Protein AF-A0A7S2QZ23-F1 (afdb_monomer)

Solvent-accessible surface area (backbone atoms only — not comparable to full-atom values): 7004 Å² total; per-residue (Å²): 108,69,70,59,53,53,51,53,50,52,52,50,51,53,50,48,52,49,48,53,62,75,63,55,46,65,69,45,65,76,63,45,65,78,47,46,61,59,52,33,53,49,26,54,79,35,53,72,51,52,68,63,46,50,59,52,54,54,48,55,54,56,37,53,49,57,62,50,49,55,41,52,73,69,68,46,89,55,45,62,63,53,51,51,51,54,51,50,52,51,53,52,52,54,47,68,51,52,64,49,37,65,59,38,50,52,52,54,51,51,52,54,50,50,46,57,72,68,68,57,67,82,78,131

Mean predicted aligned error: 10.34 Å

Sequence (124 aa):
YLGKMMMTTNVADAALNTLTIVSDAAYAWRVIDPYTAQLQERIRGDPFAVRKLRFLFLKLKSILEMPLLRISQIESPDIYSVSEYYSSQLVSYVRSVVEVVPVSMFEILNEIISVQTTELKELP

Foldseek 3Di:
DVVVVVVVVVVVVVVVVVCLVVVLCLVCVVVCVVCLVVLLVVCLVPVVCVVVCVVVLVSLVVSVVSVLVVCVVVVPPCSVVVVVVSVVVSVVSNCSSNVSNVVSVVVVVVVVVCCVVPVCDPDD

Structure (mmCIF, N/CA/C/O backbone):
data_AF-A0A7S2QZ23-F1
#
_entry.id   AF-A0A7S2QZ23-F1
#
loop_
_atom_site.group_PDB
_atom_site.id
_atom_site.type_symbol
_atom_site.label_atom_id
_atom_site.label_alt_id
_atom_site.label_comp_id
_atom_site.label_asym_id
_atom_site.label_entity_id
_atom_site.label_seq_id
_atom_site.pdbx_PDB_ins_code
_atom_site.Cartn_x
_atom_site.Cartn_y
_atom_site.Cartn_z
_atom_site.occupancy
_atom_site.B_iso_or_equiv
_atom_site.auth_seq_id
_atom_site.auth_comp_id
_atom_site.auth_asym_id
_atom_site.auth_atom_id
_atom_site.pdbx_PDB_model_num
ATOM 1 N N . TYR A 1 1 ? 44.217 -16.656 -3.749 1.00 58.19 1 TYR A N 1
ATOM 2 C CA . TYR A 1 1 ? 43.331 -15.745 -2.992 1.00 58.19 1 TYR A CA 1
ATOM 3 C C . TYR A 1 1 ? 42.409 -14.938 -3.901 1.00 58.19 1 TYR A C 1
ATOM 5 O O . TYR A 1 1 ? 41.205 -15.097 -3.759 1.00 58.19 1 TYR A O 1
ATOM 13 N N . LEU A 1 2 ? 42.923 -14.199 -4.894 1.00 68.62 2 LEU A N 1
ATOM 14 C CA . LEU A 1 2 ? 42.100 -13.452 -5.867 1.00 68.62 2 LEU A CA 1
ATOM 15 C C . LEU A 1 2 ? 41.039 -14.293 -6.597 1.00 68.62 2 LEU A C 1
ATOM 17 O O . LEU A 1 2 ? 39.884 -13.896 -6.642 1.00 68.62 2 LEU A O 1
ATOM 21 N N . GLY A 1 3 ? 41.385 -15.487 -7.091 1.00 73.62 3 GLY A N 1
ATOM 22 C CA . GLY A 1 3 ? 40.403 -16.354 -7.764 1.00 73.62 3 GLY A CA 1
ATOM 23 C C . GLY A 1 3 ? 39.267 -16.833 -6.851 1.00 73.62 3 GLY A C 1
ATOM 24 O O . GLY A 1 3 ? 38.145 -17.022 -7.306 1.00 73.62 3 GLY A O 1
ATOM 25 N N . LYS A 1 4 ? 39.532 -16.962 -5.542 1.00 65.19 4 LYS A N 1
ATOM 26 C CA . LYS A 1 4 ? 38.517 -17.336 -4.547 1.00 65.19 4 LYS A CA 1
ATOM 27 C C . LYS A 1 4 ? 37.591 -16.154 -4.245 1.00 65.19 4 LYS A C 1
ATOM 29 O O . LYS A 1 4 ? 36.391 -16.364 -4.158 1.00 65.19 4 LYS A O 1
ATOM 34 N N . MET A 1 5 ? 38.139 -14.933 -4.180 1.00 71.00 5 MET A N 1
ATOM 35 C CA . MET A 1 5 ? 37.360 -13.691 -4.059 1.00 71.00 5 MET A CA 1
ATOM 36 C C . MET A 1 5 ? 36.485 -13.445 -5.295 1.00 71.00 5 MET A C 1
ATOM 38 O O . MET A 1 5 ? 35.301 -13.167 -5.152 1.00 71.00 5 MET A O 1
ATOM 42 N N . MET A 1 6 ? 37.029 -13.633 -6.501 1.00 67.44 6 MET A N 1
ATOM 43 C CA . MET A 1 6 ? 36.295 -13.452 -7.758 1.00 67.44 6 MET A CA 1
ATOM 44 C C . MET A 1 6 ? 35.142 -14.458 -7.906 1.00 67.44 6 MET A C 1
ATOM 46 O O . MET A 1 6 ? 34.045 -14.078 -8.301 1.00 67.44 6 MET A O 1
ATOM 50 N N . MET A 1 7 ? 35.351 -15.719 -7.512 1.00 65.94 7 MET A N 1
ATOM 51 C CA . MET A 1 7 ? 34.281 -16.723 -7.475 1.00 65.94 7 MET A CA 1
ATOM 52 C C . MET A 1 7 ? 33.198 -16.385 -6.442 1.00 65.94 7 MET A C 1
ATOM 54 O O . MET A 1 7 ? 32.018 -16.524 -6.746 1.00 65.94 7 MET A O 1
ATOM 58 N N . THR A 1 8 ? 33.559 -15.903 -5.246 1.00 67.62 8 THR A N 1
ATOM 59 C CA . THR A 1 8 ? 32.560 -15.492 -4.242 1.00 67.62 8 THR A CA 1
ATOM 60 C C . THR A 1 8 ? 31.761 -14.260 -4.663 1.00 67.62 8 THR A C 1
ATOM 62 O O . THR A 1 8 ? 30.561 -14.221 -4.409 1.00 67.62 8 THR A O 1
ATOM 65 N N . THR A 1 9 ? 32.382 -13.287 -5.338 1.00 70.06 9 THR A N 1
ATOM 66 C CA . THR A 1 9 ? 31.673 -12.118 -5.884 1.00 70.06 9 THR A CA 1
ATOM 67 C C . THR A 1 9 ? 30.719 -12.533 -7.001 1.00 70.06 9 THR A C 1
ATOM 69 O O . THR A 1 9 ? 29.552 -12.168 -6.968 1.00 70.06 9 THR A O 1
ATOM 72 N N . ASN A 1 10 ? 31.162 -13.395 -7.920 1.00 68.88 10 ASN A N 1
ATOM 73 C CA . ASN A 1 10 ? 30.324 -13.867 -9.025 1.00 68.88 10 ASN A CA 1
ATOM 74 C C . ASN A 1 10 ? 29.113 -14.699 -8.545 1.00 68.88 10 ASN A C 1
ATOM 76 O O . ASN A 1 10 ? 28.012 -14.576 -9.075 1.00 68.88 10 ASN A O 1
ATOM 80 N N . VAL A 1 11 ? 29.284 -15.521 -7.500 1.00 70.62 11 VAL A N 1
ATOM 81 C CA . VAL A 1 11 ? 28.164 -16.245 -6.868 1.00 70.62 11 VAL A CA 1
ATOM 82 C C . VAL A 1 11 ? 27.189 -15.278 -6.188 1.00 70.62 11 VAL A C 1
ATOM 84 O O . VAL A 1 11 ? 25.979 -15.485 -6.273 1.00 70.62 11 VAL A O 1
ATOM 87 N N . ALA A 1 12 ? 27.688 -14.213 -5.552 1.00 72.75 12 ALA A N 1
ATOM 88 C CA . ALA A 1 12 ? 26.842 -13.175 -4.968 1.00 72.75 12 ALA A CA 1
ATOM 89 C C . ALA A 1 12 ? 26.040 -12.418 -6.041 1.00 72.75 12 ALA A C 1
ATOM 91 O O . ALA A 1 12 ? 24.844 -12.208 -5.850 1.00 72.75 12 ALA A O 1
ATOM 92 N N . ASP A 1 13 ? 26.648 -12.095 -7.185 1.00 75.50 13 ASP A N 1
ATOM 93 C CA . ASP A 1 13 ? 25.978 -11.424 -8.308 1.00 75.50 13 ASP A CA 1
ATOM 94 C C . ASP A 1 13 ? 24.912 -12.311 -8.966 1.00 75.50 13 ASP A C 1
ATOM 96 O O . ASP A 1 13 ? 23.800 -11.862 -9.244 1.00 75.50 13 ASP A O 1
ATOM 100 N N . ALA A 1 14 ? 25.201 -13.600 -9.166 1.00 75.25 14 ALA A N 1
ATOM 101 C CA . ALA A 1 14 ? 24.224 -14.554 -9.690 1.00 75.25 14 ALA A CA 1
ATOM 102 C C . ALA A 1 14 ? 23.033 -14.748 -8.731 1.00 75.25 14 ALA A C 1
ATOM 104 O O . ALA A 1 14 ? 21.878 -14.811 -9.168 1.00 75.25 14 ALA A O 1
ATOM 105 N N . ALA A 1 15 ? 23.298 -14.804 -7.421 1.00 71.31 15 ALA A N 1
ATOM 106 C CA . ALA A 1 15 ? 22.262 -14.875 -6.397 1.00 71.31 15 ALA A CA 1
ATOM 107 C C . ALA A 1 15 ? 21.440 -13.580 -6.326 1.00 71.31 15 ALA A C 1
ATOM 109 O O . ALA A 1 15 ? 20.218 -13.659 -6.234 1.00 71.31 15 ALA A O 1
ATOM 110 N N . LEU A 1 16 ? 22.076 -12.409 -6.431 1.00 72.81 16 LEU A N 1
ATOM 111 C CA . LEU A 1 16 ? 21.406 -11.107 -6.501 1.00 72.81 16 LEU A CA 1
ATOM 112 C C . LEU A 1 16 ? 20.512 -11.005 -7.733 1.00 72.81 16 LEU A C 1
ATOM 114 O O . LEU A 1 16 ? 19.350 -10.651 -7.591 1.00 72.81 16 LEU A O 1
ATOM 118 N N . ASN A 1 17 ? 20.996 -11.399 -8.911 1.00 72.88 17 ASN A N 1
ATOM 119 C CA . ASN A 1 17 ? 20.189 -11.416 -10.132 1.00 72.88 17 ASN A CA 1
ATOM 120 C C . ASN A 1 17 ? 18.993 -12.367 -10.015 1.00 72.88 17 ASN A C 1
ATOM 122 O O . ASN A 1 17 ? 17.875 -12.009 -10.382 1.00 72.88 17 ASN A O 1
ATOM 126 N N . THR A 1 18 ? 19.201 -13.560 -9.457 1.00 69.94 18 THR A N 1
ATOM 127 C CA . THR A 1 18 ? 18.110 -14.519 -9.233 1.00 69.94 18 THR A CA 1
ATOM 128 C C . THR A 1 18 ? 17.104 -13.973 -8.223 1.00 69.94 18 THR A C 1
ATOM 130 O O . THR A 1 18 ? 15.901 -14.030 -8.464 1.00 69.94 18 THR A O 1
ATOM 133 N N . LEU A 1 19 ? 17.578 -13.378 -7.124 1.00 65.38 19 LEU A N 1
ATOM 134 C CA . LEU A 1 19 ? 16.732 -12.716 -6.137 1.00 65.38 19 LEU A CA 1
ATOM 135 C C . LEU A 1 19 ? 15.951 -11.579 -6.791 1.00 65.38 19 LEU A C 1
ATOM 137 O O . LEU A 1 19 ? 14.754 -11.491 -6.584 1.00 65.38 19 LEU A O 1
ATOM 141 N N . THR A 1 20 ? 16.580 -10.747 -7.614 1.00 67.94 20 THR A N 1
ATOM 142 C CA . 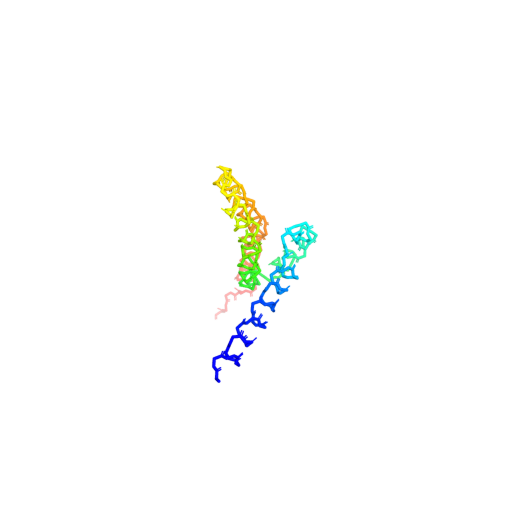THR A 1 20 ? 15.947 -9.655 -8.360 1.00 67.94 20 THR A CA 1
ATOM 143 C C . THR A 1 20 ? 14.846 -10.150 -9.293 1.00 67.94 20 THR A C 1
ATOM 145 O O . THR A 1 20 ? 13.790 -9.531 -9.341 1.00 67.94 20 THR A O 1
ATOM 148 N N . ILE A 1 21 ? 15.054 -11.261 -10.002 1.00 67.31 21 ILE A N 1
ATOM 149 C CA . ILE A 1 21 ? 14.048 -11.834 -10.909 1.00 67.31 21 ILE A CA 1
ATOM 150 C C . ILE A 1 21 ? 12.890 -12.456 -10.117 1.00 67.31 21 ILE A C 1
ATOM 152 O O . ILE A 1 21 ? 11.730 -12.237 -10.446 1.00 67.31 21 ILE A O 1
ATOM 156 N N . VAL A 1 22 ? 13.183 -13.209 -9.052 1.00 63.00 22 VAL A N 1
ATOM 157 C CA . VAL A 1 22 ? 12.162 -13.904 -8.246 1.00 63.00 22 VAL A CA 1
ATOM 158 C C . VAL A 1 22 ? 11.413 -12.943 -7.312 1.00 63.00 22 VAL A C 1
ATOM 160 O O . VAL A 1 22 ? 10.236 -13.145 -7.024 1.00 63.00 22 VAL A O 1
ATOM 163 N N . SER A 1 23 ? 12.072 -11.879 -6.850 1.00 61.25 23 SER A N 1
ATOM 164 C CA . SER A 1 23 ? 11.476 -10.809 -6.037 1.00 61.25 23 SER A CA 1
ATOM 165 C C . SER A 1 23 ? 10.830 -9.703 -6.867 1.00 61.25 23 SER A C 1
ATOM 167 O O . SER A 1 23 ? 10.334 -8.735 -6.284 1.00 61.25 23 SER A O 1
ATOM 169 N N . ASP A 1 24 ? 10.791 -9.857 -8.195 1.00 65.75 24 ASP A N 1
ATOM 170 C CA . ASP A 1 24 ? 10.103 -8.959 -9.113 1.00 65.75 24 ASP A CA 1
ATOM 171 C C . ASP A 1 24 ? 8.584 -9.083 -8.953 1.00 65.75 24 ASP A C 1
ATOM 173 O O . ASP A 1 24 ? 7.848 -9.638 -9.767 1.00 65.75 24 ASP A O 1
ATOM 177 N N . ALA A 1 25 ? 8.099 -8.54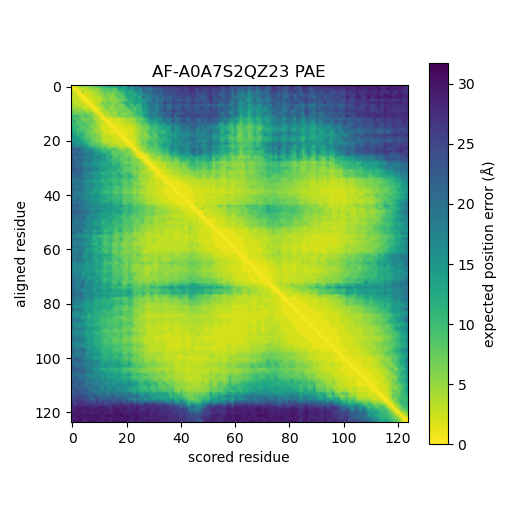6 -7.844 1.00 61.91 25 ALA A N 1
ATOM 178 C CA . ALA A 1 25 ? 6.694 -8.423 -7.532 1.00 61.91 25 ALA A CA 1
ATOM 179 C C . ALA A 1 25 ? 6.048 -7.266 -8.313 1.00 61.91 25 ALA A C 1
ATOM 181 O O . ALA A 1 25 ? 4.982 -6.809 -7.918 1.00 61.91 25 ALA A O 1
ATOM 182 N N . ALA A 1 26 ? 6.639 -6.784 -9.416 1.00 60.88 26 ALA A N 1
ATOM 183 C CA . ALA A 1 26 ? 6.056 -5.730 -10.249 1.00 60.88 26 ALA A CA 1
ATOM 184 C C . ALA A 1 26 ? 4.608 -6.054 -10.677 1.00 60.88 26 ALA A C 1
ATOM 186 O O . ALA A 1 26 ? 3.776 -5.158 -10.793 1.00 60.88 26 ALA A O 1
ATOM 187 N N . TYR A 1 27 ? 4.268 -7.343 -10.817 1.00 65.12 27 TYR A N 1
ATOM 188 C CA . TYR A 1 27 ? 2.904 -7.814 -11.094 1.00 65.12 27 TYR A CA 1
ATOM 189 C C . TYR A 1 27 ? 2.008 -7.965 -9.857 1.00 65.12 27 TYR A C 1
ATOM 191 O O . TYR A 1 27 ? 0.790 -8.091 -9.998 1.00 65.12 27 TYR A O 1
ATOM 199 N N . ALA A 1 28 ? 2.573 -7.925 -8.649 1.00 70.25 28 ALA A N 1
ATOM 200 C CA . ALA A 1 28 ? 1.823 -8.027 -7.401 1.00 70.25 28 ALA A CA 1
ATOM 201 C C . ALA A 1 28 ? 0.854 -6.857 -7.208 1.00 70.25 28 ALA A C 1
ATOM 203 O O . ALA A 1 28 ? -0.082 -7.000 -6.432 1.00 70.25 28 ALA A O 1
ATOM 204 N N . TRP A 1 29 ? 1.004 -5.754 -7.954 1.00 71.75 29 TRP A N 1
ATOM 205 C CA . TRP A 1 29 ? 0.042 -4.651 -7.945 1.00 71.75 29 TRP A CA 1
ATOM 206 C C . TRP A 1 29 ? -1.400 -5.123 -8.197 1.00 71.75 29 TRP A C 1
ATOM 208 O O . TRP A 1 29 ? -2.302 -4.762 -7.452 1.00 71.75 29 TRP A O 1
ATOM 218 N N . ARG A 1 30 ? -1.607 -6.043 -9.153 1.00 72.88 30 ARG A N 1
ATOM 219 C CA . ARG A 1 30 ? -2.932 -6.643 -9.431 1.00 72.88 30 ARG A CA 1
ATOM 220 C C . ARG A 1 30 ? -3.435 -7.581 -8.337 1.00 72.88 30 ARG A C 1
ATOM 222 O O . ARG A 1 30 ? -4.618 -7.891 -8.283 1.00 72.88 30 ARG A O 1
ATOM 229 N N . VAL A 1 31 ? -2.529 -8.092 -7.511 1.00 77.06 31 VAL A N 1
ATOM 230 C CA . VAL A 1 31 ? -2.848 -9.058 -6.455 1.00 77.06 31 VAL A CA 1
ATOM 231 C C . VAL A 1 31 ? -3.280 -8.340 -5.180 1.00 77.06 31 VAL A C 1
ATOM 233 O O . VAL A 1 31 ? -3.857 -8.977 -4.314 1.00 77.06 31 VAL A O 1
ATOM 236 N N . ILE A 1 32 ? -3.038 -7.032 -5.055 1.00 80.56 32 ILE A N 1
ATOM 237 C CA . ILE A 1 32 ? -3.349 -6.255 -3.851 1.00 80.56 32 ILE A CA 1
ATOM 238 C C . ILE A 1 32 ? -4.833 -5.873 -3.779 1.00 80.56 32 ILE A C 1
ATOM 240 O O . ILE A 1 32 ? -5.393 -5.900 -2.683 1.00 80.56 32 ILE A O 1
ATOM 244 N N . ASP A 1 33 ? -5.472 -5.575 -4.915 1.00 80.38 33 ASP A N 1
ATOM 245 C CA . ASP A 1 33 ? -6.865 -5.097 -4.969 1.00 80.38 33 ASP A CA 1
ATOM 246 C C . ASP A 1 33 ? -7.868 -6.002 -4.216 1.00 80.38 33 ASP A C 1
ATOM 248 O O . ASP A 1 33 ? -8.693 -5.486 -3.458 1.00 80.38 33 ASP A O 1
ATOM 252 N N . PRO A 1 34 ? -7.798 -7.349 -4.309 1.00 83.69 34 PRO A N 1
ATOM 253 C CA . PRO A 1 34 ? -8.680 -8.232 -3.541 1.00 83.69 34 PRO A CA 1
ATOM 254 C C . PRO A 1 34 ? -8.470 -8.162 -2.020 1.00 83.69 34 PRO A C 1
ATOM 256 O O . PRO A 1 34 ? -9.396 -8.432 -1.255 1.00 83.69 34 PRO A O 1
ATOM 259 N N . TYR A 1 35 ? -7.266 -7.806 -1.557 1.00 85.19 35 TYR A N 1
ATOM 260 C CA . TYR A 1 35 ? -6.963 -7.705 -0.126 1.00 85.19 35 TYR A CA 1
ATOM 261 C C . TYR A 1 35 ? -7.397 -6.369 0.473 1.00 85.19 35 TYR A C 1
ATOM 263 O O . TYR A 1 35 ? -7.540 -6.283 1.691 1.00 85.19 35 TYR A O 1
ATOM 271 N N . THR A 1 36 ? -7.649 -5.338 -0.337 1.00 87.75 36 THR A N 1
ATOM 272 C CA . THR A 1 36 ? -8.064 -4.011 0.143 1.00 87.75 36 THR A CA 1
ATOM 273 C C . THR A 1 36 ? -9.290 -4.082 1.050 1.00 87.75 36 THR A C 1
ATOM 275 O O . THR A 1 36 ? -9.279 -3.484 2.125 1.00 87.75 36 THR A O 1
ATOM 278 N N . ALA A 1 37 ? -10.296 -4.882 0.681 1.00 89.06 37 ALA A N 1
ATOM 279 C CA . ALA A 1 37 ? -11.496 -5.077 1.494 1.00 89.06 37 ALA A CA 1
ATOM 280 C C . ALA A 1 37 ? -11.174 -5.696 2.867 1.00 89.06 37 ALA A C 1
ATOM 282 O O . ALA A 1 37 ? -11.638 -5.208 3.894 1.00 89.06 37 ALA A O 1
ATOM 283 N N . GLN A 1 38 ? -10.311 -6.717 2.898 1.00 89.25 38 GLN A N 1
ATOM 284 C CA . GLN A 1 38 ? -9.890 -7.379 4.140 1.00 89.25 38 GLN A CA 1
ATOM 285 C C . GLN A 1 38 ? -9.061 -6.443 5.033 1.00 89.25 38 GLN A C 1
ATOM 287 O O . GLN A 1 38 ? -9.174 -6.472 6.259 1.00 89.25 38 GLN A O 1
ATOM 292 N N . LEU A 1 39 ? -8.230 -5.587 4.430 1.00 88.94 39 LEU A N 1
ATOM 293 C CA . LEU A 1 39 ? -7.456 -4.579 5.154 1.00 88.94 39 LEU A CA 1
ATOM 294 C C . LEU A 1 39 ? -8.372 -3.532 5.794 1.00 88.94 39 LEU A C 1
ATOM 296 O O . LEU A 1 39 ? -8.200 -3.214 6.969 1.00 88.94 39 LEU A O 1
ATOM 300 N N . GLN A 1 40 ? -9.356 -3.032 5.047 1.00 90.25 40 GLN A N 1
ATOM 301 C CA . GLN A 1 40 ? -10.342 -2.076 5.550 1.00 90.25 40 GLN A CA 1
ATOM 302 C C . GLN A 1 40 ? -11.215 -2.679 6.657 1.00 90.25 40 GLN A C 1
ATOM 304 O O . GLN A 1 40 ? -11.434 -2.030 7.678 1.00 90.25 40 GLN A O 1
ATOM 309 N N . GLU A 1 41 ? -11.660 -3.928 6.506 1.00 90.38 41 GLU A N 1
ATOM 310 C CA . GLU A 1 41 ? -12.395 -4.655 7.548 1.00 90.38 41 GLU A CA 1
ATOM 311 C C . GLU A 1 41 ? -11.555 -4.801 8.823 1.00 90.38 41 GLU A C 1
ATOM 313 O O . GLU A 1 41 ? -12.033 -4.547 9.931 1.00 90.38 41 GLU A O 1
ATOM 318 N N . ARG A 1 42 ? -10.264 -5.124 8.677 1.00 88.25 42 ARG A N 1
ATOM 319 C CA . ARG A 1 42 ? -9.358 -5.243 9.820 1.00 88.25 42 ARG A CA 1
ATOM 320 C C . ARG A 1 42 ? -9.147 -3.914 10.545 1.00 88.25 42 ARG A C 1
ATOM 322 O O . ARG A 1 42 ? -9.087 -3.915 11.771 1.00 88.25 42 ARG A O 1
ATOM 329 N N . ILE A 1 43 ? -9.026 -2.812 9.805 1.00 89.81 43 ILE A N 1
ATOM 330 C CA . ILE A 1 43 ? -8.922 -1.457 10.369 1.00 89.81 43 ILE A CA 1
ATOM 331 C C . ILE A 1 43 ? -10.221 -1.061 11.072 1.00 89.81 43 ILE A C 1
ATOM 333 O O . ILE A 1 43 ? -10.165 -0.429 12.121 1.00 89.81 43 ILE A O 1
ATOM 337 N N . ARG A 1 44 ? -11.377 -1.453 10.526 1.00 87.56 44 ARG A N 1
ATOM 338 C CA . ARG A 1 44 ? -12.673 -1.165 11.144 1.00 87.56 44 ARG A CA 1
ATOM 339 C C . ARG A 1 44 ? -12.810 -1.826 12.513 1.00 87.56 44 ARG A C 1
ATOM 341 O O . ARG A 1 44 ? -13.283 -1.192 13.445 1.00 87.56 44 ARG A O 1
ATOM 348 N N . GLY A 1 45 ? -12.366 -3.078 12.637 1.00 86.50 45 GLY A N 1
ATOM 349 C CA . GLY A 1 45 ? -12.374 -3.792 13.917 1.00 86.50 45 GLY A CA 1
ATOM 350 C C . GLY A 1 45 ? -11.304 -3.325 14.914 1.00 86.50 45 GLY A C 1
ATOM 351 O O . GLY A 1 45 ? -11.483 -3.484 16.115 1.00 86.50 45 GLY A O 1
ATOM 352 N N . ASP A 1 46 ? -10.185 -2.775 14.436 1.00 88.19 46 ASP A N 1
ATOM 353 C CA . ASP A 1 46 ? -9.112 -2.221 15.271 1.00 88.19 46 ASP A CA 1
ATOM 354 C C . ASP A 1 46 ? -8.411 -1.062 14.534 1.00 88.19 46 ASP A C 1
ATOM 356 O O . ASP A 1 46 ? -7.498 -1.299 13.729 1.00 88.19 46 ASP A O 1
ATOM 360 N N . PRO A 1 47 ? -8.775 0.203 14.820 1.00 84.88 47 PRO A N 1
ATOM 361 C CA . PRO A 1 47 ? -8.184 1.366 14.155 1.00 84.88 47 PRO A CA 1
ATOM 362 C C . PRO A 1 47 ? -6.673 1.492 14.368 1.00 84.88 47 PRO A C 1
ATOM 364 O O . PRO A 1 47 ? -5.963 2.052 13.527 1.00 84.88 47 PRO A O 1
ATOM 367 N N . PHE A 1 48 ? -6.133 0.926 15.452 1.00 85.56 48 PHE A N 1
ATOM 368 C CA . PHE A 1 48 ? -4.696 0.943 15.726 1.00 85.56 48 PHE A CA 1
ATOM 369 C C . PHE A 1 48 ? -3.918 -0.047 14.847 1.00 85.56 48 PHE A C 1
ATOM 371 O O . PHE A 1 48 ? -2.695 0.097 14.687 1.00 85.56 48 PHE A O 1
ATOM 378 N N . ALA A 1 49 ? -4.600 -0.997 14.195 1.00 86.44 49 ALA A N 1
ATOM 379 C CA . ALA A 1 49 ? -3.998 -1.936 13.252 1.00 86.44 49 ALA A CA 1
ATOM 380 C C . ALA A 1 49 ? -3.375 -1.235 12.031 1.00 86.44 49 ALA A C 1
ATOM 382 O O . ALA A 1 49 ? -2.440 -1.779 11.433 1.00 86.44 49 ALA A O 1
ATOM 383 N N 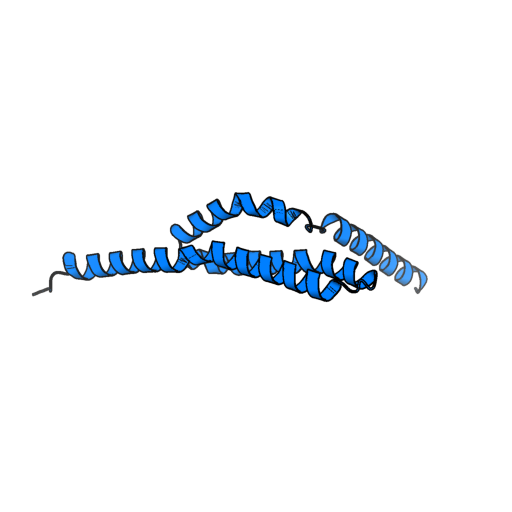. VAL A 1 50 ? -3.782 0.006 11.725 1.00 87.19 50 VAL A N 1
ATOM 384 C CA . VAL A 1 50 ? -3.171 0.841 10.674 1.00 87.19 50 VAL A CA 1
ATOM 385 C C . VAL A 1 50 ? -1.654 0.993 10.848 1.00 87.19 50 VAL A C 1
ATOM 387 O O . VAL A 1 50 ? -0.910 1.068 9.869 1.00 87.19 50 VAL A O 1
ATOM 390 N N . ARG A 1 51 ? -1.145 0.944 12.090 1.00 87.06 51 ARG A N 1
ATOM 391 C CA . ARG A 1 51 ? 0.297 1.023 12.368 1.00 87.06 51 ARG A CA 1
ATOM 392 C C . ARG A 1 51 ? 1.071 -0.138 11.739 1.00 87.06 51 ARG A C 1
ATOM 394 O O . ARG A 1 51 ? 2.202 0.056 11.297 1.00 87.06 51 ARG A O 1
ATOM 401 N N . LYS A 1 52 ? 0.461 -1.324 11.663 1.00 86.88 52 LYS A N 1
ATOM 402 C CA . LYS A 1 52 ? 1.049 -2.514 11.028 1.00 86.88 52 LYS A CA 1
ATOM 403 C C . LYS A 1 52 ? 1.040 -2.391 9.499 1.00 86.88 52 LYS A C 1
ATOM 405 O O . LYS A 1 52 ? 1.963 -2.870 8.847 1.00 86.88 52 LYS A O 1
ATOM 410 N N . LEU A 1 53 ? 0.071 -1.667 8.933 1.00 87.50 53 LEU A N 1
ATOM 411 C CA . LEU A 1 53 ? -0.029 -1.417 7.488 1.00 87.50 53 LEU A CA 1
ATOM 412 C C . LEU A 1 53 ? 1.066 -0.496 6.953 1.00 87.50 53 LEU A C 1
ATOM 414 O O . LEU A 1 53 ? 1.386 -0.554 5.769 1.00 87.50 53 LEU A O 1
ATOM 418 N N . ARG A 1 54 ? 1.729 0.281 7.817 1.00 88.00 54 ARG A N 1
ATOM 419 C CA . ARG A 1 54 ? 2.909 1.067 7.430 1.00 88.00 54 ARG A CA 1
ATOM 420 C C . ARG A 1 54 ? 3.973 0.211 6.734 1.00 88.00 54 ARG A C 1
ATOM 422 O O . ARG A 1 54 ? 4.553 0.649 5.745 1.00 88.00 54 ARG A O 1
ATOM 429 N N . PHE A 1 55 ? 4.221 -1.002 7.231 1.00 89.25 55 PHE A N 1
ATOM 430 C CA . PHE A 1 55 ? 5.195 -1.916 6.629 1.00 89.25 55 PHE A CA 1
ATOM 431 C C . PHE A 1 55 ? 4.741 -2.418 5.260 1.00 89.25 55 PHE A C 1
ATOM 433 O O . PHE A 1 55 ? 5.561 -2.525 4.351 1.00 89.25 55 PHE A O 1
ATOM 440 N N . LEU A 1 56 ? 3.437 -2.661 5.095 1.00 88.06 56 LEU A N 1
ATOM 441 C CA . LEU A 1 56 ? 2.858 -3.017 3.805 1.00 88.06 56 LEU A CA 1
ATOM 442 C C . LEU A 1 56 ? 3.071 -1.884 2.796 1.00 88.06 56 LEU A C 1
ATOM 444 O O . LEU A 1 56 ? 3.620 -2.133 1.732 1.00 88.06 56 LEU A O 1
ATOM 448 N N . PHE A 1 57 ? 2.741 -0.637 3.139 1.00 88.44 57 PHE A N 1
ATOM 449 C CA . PHE A 1 57 ? 2.919 0.505 2.232 1.00 88.44 57 PHE A CA 1
ATOM 450 C C . PHE A 1 57 ? 4.384 0.747 1.852 1.00 88.44 57 PHE A C 1
ATOM 452 O O . PHE A 1 57 ? 4.684 1.022 0.690 1.00 88.44 57 PHE A O 1
ATOM 459 N N . LEU A 1 58 ? 5.313 0.587 2.802 1.00 89.69 58 LEU A N 1
ATOM 460 C CA . LEU A 1 58 ? 6.749 0.632 2.512 1.00 89.69 58 LEU A CA 1
ATOM 461 C C . LEU A 1 58 ? 7.165 -0.485 1.551 1.00 89.69 58 LEU A C 1
ATOM 463 O O . LEU A 1 58 ? 7.953 -0.248 0.634 1.00 89.69 58 LEU A O 1
ATOM 467 N N . LYS A 1 59 ? 6.608 -1.688 1.721 1.00 87.44 59 LYS A N 1
ATOM 468 C CA . LYS A 1 59 ? 6.856 -2.796 0.802 1.00 87.44 59 LYS A CA 1
ATOM 469 C C . LYS A 1 59 ? 6.284 -2.514 -0.590 1.00 87.44 59 LYS A C 1
ATOM 471 O O . LYS A 1 59 ? 6.986 -2.762 -1.562 1.00 87.44 59 LYS A O 1
ATOM 476 N N . LEU A 1 60 ? 5.080 -1.948 -0.695 1.00 86.94 60 LEU A N 1
ATOM 477 C CA . LEU A 1 60 ? 4.471 -1.567 -1.976 1.00 86.94 60 LEU A CA 1
ATOM 478 C C . LEU A 1 60 ? 5.306 -0.530 -2.725 1.00 86.94 60 LEU A C 1
ATOM 480 O O . LEU A 1 60 ? 5.535 -0.686 -3.920 1.00 86.94 60 LEU A O 1
ATOM 484 N N . LYS A 1 61 ? 5.831 0.474 -2.016 1.00 88.62 61 LYS A N 1
ATOM 485 C CA . LYS A 1 61 ? 6.776 1.433 -2.595 1.00 88.62 61 LYS A CA 1
ATOM 486 C C . LYS A 1 61 ? 8.009 0.727 -3.167 1.00 88.62 61 LYS A C 1
ATOM 488 O O . LYS A 1 61 ? 8.358 0.961 -4.316 1.00 88.62 61 LYS A O 1
ATOM 493 N N . SER A 1 62 ? 8.636 -0.152 -2.385 1.00 86.38 62 SER A N 1
ATOM 494 C CA . SER A 1 62 ? 9.848 -0.875 -2.799 1.00 86.38 62 SER A CA 1
ATOM 495 C C . SER A 1 62 ? 9.629 -1.743 -4.045 1.00 86.38 62 SER A C 1
ATOM 497 O O . SER A 1 62 ? 10.523 -1.865 -4.876 1.00 86.38 62 SER A O 1
ATOM 499 N N . ILE A 1 63 ? 8.433 -2.309 -4.219 1.00 83.94 63 ILE A N 1
ATOM 500 C CA . ILE A 1 63 ? 8.091 -3.099 -5.410 1.00 83.94 63 ILE A CA 1
ATOM 501 C C . ILE A 1 63 ? 8.118 -2.244 -6.689 1.00 83.94 63 ILE A C 1
ATOM 503 O O . ILE A 1 63 ? 8.485 -2.751 -7.746 1.00 83.94 63 ILE A O 1
ATOM 507 N N . LEU A 1 64 ? 7.774 -0.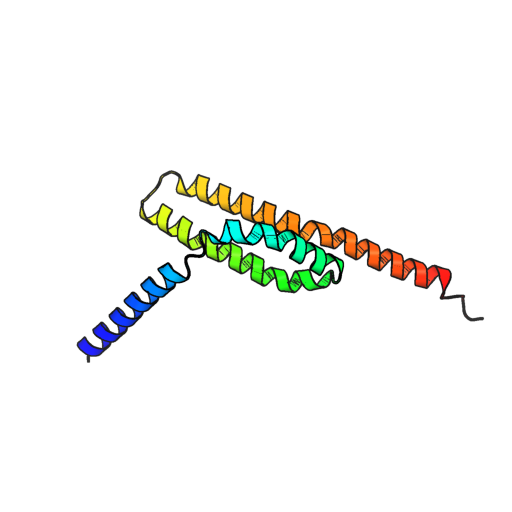955 -6.600 1.00 83.06 64 LEU A N 1
ATOM 508 C CA . LEU A 1 64 ? 7.767 -0.030 -7.738 1.00 83.06 64 LEU A CA 1
ATOM 509 C C . LEU A 1 64 ? 9.172 0.466 -8.120 1.00 83.06 64 LEU A C 1
ATOM 511 O O . LEU A 1 64 ? 9.368 0.945 -9.233 1.00 83.06 64 LEU A O 1
ATOM 515 N N . GLU A 1 65 ? 10.167 0.324 -7.244 1.00 83.06 65 GLU A N 1
ATOM 516 C CA . GLU A 1 65 ? 11.534 0.792 -7.514 1.00 83.06 65 GLU A CA 1
ATOM 517 C C . GLU A 1 65 ? 12.210 -0.019 -8.630 1.00 83.06 65 GLU A C 1
ATOM 519 O O . GLU A 1 65 ? 12.900 0.549 -9.471 1.00 83.06 65 GLU A O 1
ATOM 524 N N . MET A 1 66 ? 11.961 -1.329 -8.701 1.00 80.88 66 MET A N 1
ATOM 525 C CA . MET A 1 66 ? 12.547 -2.205 -9.724 1.00 80.88 66 MET A CA 1
ATOM 526 C C . MET A 1 66 ? 12.065 -1.924 -11.158 1.00 80.88 66 MET A C 1
ATOM 528 O O . MET A 1 66 ? 12.916 -1.793 -12.042 1.00 80.88 66 MET A O 1
ATOM 532 N N . PRO A 1 67 ? 10.753 -1.802 -11.449 1.00 79.19 67 PRO A N 1
ATOM 533 C CA . PRO A 1 67 ? 10.307 -1.430 -12.789 1.00 79.19 67 PRO A CA 1
ATOM 534 C C . PRO A 1 67 ? 10.780 -0.024 -13.182 1.00 79.19 67 PRO A C 1
ATOM 536 O O . PRO A 1 67 ? 11.183 0.169 -14.327 1.00 79.19 67 PRO A O 1
ATOM 539 N N . LEU A 1 68 ? 10.822 0.933 -12.247 1.00 83.44 68 LEU A N 1
ATOM 540 C CA . LEU A 1 68 ? 11.361 2.271 -12.517 1.00 83.44 68 LEU A CA 1
ATOM 541 C C . LEU A 1 68 ? 12.865 2.242 -12.814 1.00 83.44 68 LEU A C 1
ATOM 543 O O . LEU A 1 68 ? 13.313 2.897 -13.753 1.00 83.44 68 LEU A O 1
ATOM 547 N N . LEU A 1 69 ? 13.638 1.438 -12.081 1.00 84.75 69 LEU A N 1
ATOM 548 C CA . LEU A 1 69 ? 15.062 1.245 -12.344 1.00 84.75 69 LEU A CA 1
ATOM 549 C C . LEU A 1 69 ? 15.297 0.676 -13.750 1.00 84.75 69 LEU A C 1
ATOM 551 O O . LEU A 1 69 ? 16.169 1.163 -14.462 1.00 84.75 69 LEU A O 1
ATOM 555 N N . ARG A 1 70 ? 14.491 -0.300 -14.187 1.00 81.94 70 ARG A N 1
ATOM 556 C CA . ARG A 1 70 ? 14.583 -0.861 -15.548 1.00 81.94 70 ARG A CA 1
ATOM 557 C C . ARG A 1 70 ? 14.271 0.169 -16.632 1.00 81.94 70 ARG A C 1
ATOM 559 O O . ARG A 1 70 ? 14.960 0.202 -17.645 1.00 81.94 70 ARG A O 1
ATOM 566 N N . ILE A 1 71 ? 13.269 1.023 -16.419 1.00 82.50 71 ILE A N 1
ATOM 567 C CA . ILE A 1 71 ? 12.938 2.115 -17.351 1.00 82.50 71 ILE A CA 1
ATOM 568 C C . ILE A 1 71 ? 14.065 3.159 -17.382 1.00 82.50 71 ILE A C 1
ATOM 570 O O . ILE A 1 71 ? 14.410 3.674 -18.444 1.00 82.50 71 ILE A O 1
ATOM 574 N N . SER A 1 72 ? 14.691 3.432 -16.235 1.00 84.69 72 SER A N 1
ATOM 575 C CA . SER A 1 72 ? 15.856 4.314 -16.161 1.00 84.69 72 SER A CA 1
ATOM 576 C C . SER A 1 72 ? 17.072 3.737 -16.890 1.00 84.69 72 SER A C 1
ATOM 578 O O . SER A 1 72 ? 17.830 4.497 -17.481 1.00 84.69 72 SER A O 1
ATOM 580 N N . GLN A 1 73 ? 17.268 2.415 -16.862 1.00 83.44 73 GLN A N 1
ATOM 581 C CA . GLN A 1 73 ? 18.390 1.738 -17.526 1.00 83.44 73 GLN A CA 1
ATOM 582 C C . GLN A 1 73 ? 18.312 1.783 -19.057 1.00 83.44 73 GLN A C 1
ATOM 584 O O . GLN A 1 73 ? 19.344 1.690 -19.711 1.00 83.44 73 GLN A O 1
ATOM 589 N N . ILE A 1 74 ? 17.113 1.930 -19.625 1.00 86.19 74 ILE A N 1
ATOM 590 C CA . ILE A 1 74 ? 16.918 2.122 -21.071 1.00 86.19 74 ILE A CA 1
ATOM 591 C C . ILE A 1 74 ? 16.905 3.605 -21.474 1.00 86.19 74 ILE A C 1
ATOM 593 O O . ILE A 1 74 ? 16.536 3.913 -22.603 1.00 86.19 74 ILE A O 1
ATOM 597 N N . GLU A 1 75 ? 17.254 4.510 -20.547 1.00 85.62 75 GLU A N 1
ATOM 598 C CA . GLU A 1 75 ? 17.267 5.969 -20.740 1.00 85.62 75 GLU A CA 1
ATOM 599 C C . GLU A 1 75 ? 15.964 6.499 -21.361 1.00 85.62 75 GLU A C 1
ATOM 601 O O . GLU A 1 75 ? 15.958 7.393 -22.209 1.00 85.62 75 GLU A O 1
ATOM 606 N N . SER A 1 76 ? 14.830 5.925 -20.947 1.00 85.50 76 SER A N 1
ATOM 607 C CA . SER A 1 76 ? 13.532 6.323 -21.481 1.00 85.50 76 SER A CA 1
ATOM 608 C C . SER A 1 76 ? 13.228 7.785 -21.121 1.00 85.50 76 SER A C 1
ATOM 610 O O . SER A 1 76 ? 13.326 8.153 -19.944 1.00 85.50 76 SER A O 1
ATOM 612 N N . PRO A 1 77 ? 12.783 8.612 -22.086 1.00 89.75 77 PRO A N 1
ATOM 613 C CA . PRO A 1 77 ? 12.372 9.990 -21.813 1.00 89.75 77 PRO A CA 1
ATOM 614 C C . PRO A 1 77 ? 11.136 10.061 -20.901 1.00 89.75 77 PRO A C 1
ATOM 616 O O . PRO A 1 77 ? 10.911 11.073 -20.240 1.00 89.75 77 PRO A O 1
ATOM 619 N N . ASP A 1 78 ? 10.366 8.973 -20.815 1.00 89.81 78 ASP A N 1
ATOM 620 C CA . ASP A 1 78 ? 9.124 8.885 -20.045 1.00 89.81 78 ASP A CA 1
ATOM 621 C C . ASP A 1 78 ? 9.349 8.491 -18.576 1.00 89.81 78 ASP A C 1
ATOM 623 O O . ASP A 1 78 ? 8.395 8.324 -17.819 1.00 89.81 78 ASP A O 1
ATOM 627 N N . ILE A 1 79 ? 10.599 8.344 -18.118 1.00 87.19 79 ILE A N 1
ATOM 628 C CA . ILE A 1 79 ? 10.884 7.923 -16.736 1.00 87.19 79 ILE A CA 1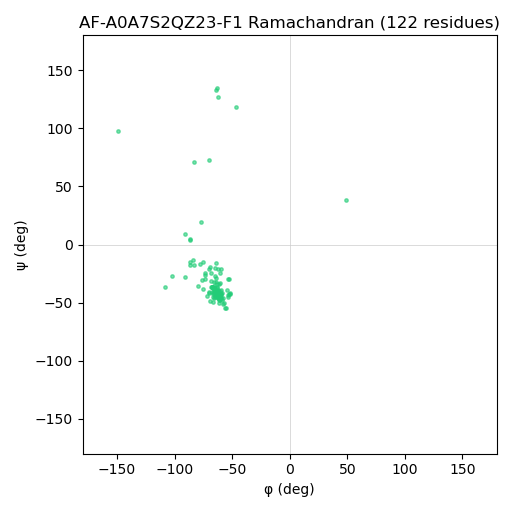
ATOM 629 C C . ILE A 1 79 ? 10.205 8.822 -15.694 1.00 87.19 79 ILE A C 1
ATOM 631 O O . ILE A 1 79 ? 9.684 8.328 -14.691 1.00 87.19 79 ILE A O 1
ATOM 635 N N . TYR A 1 80 ? 10.165 10.133 -15.941 1.00 90.56 80 TYR A N 1
ATOM 636 C CA . TYR A 1 80 ? 9.546 11.087 -15.026 1.00 90.56 80 TYR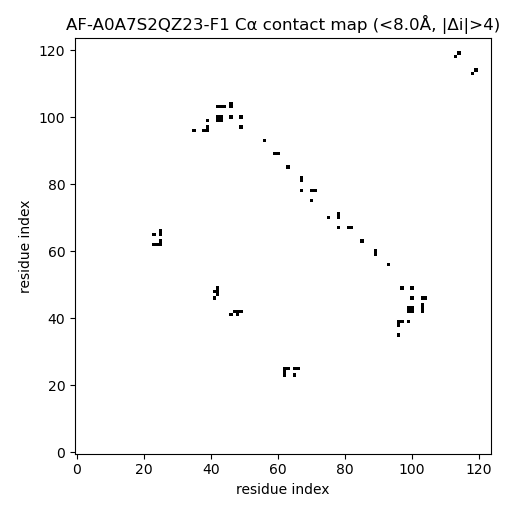 A CA 1
ATOM 637 C C . TYR A 1 80 ? 8.023 10.917 -14.980 1.00 90.56 80 TYR A C 1
ATOM 639 O O . TYR A 1 80 ? 7.457 10.779 -13.896 1.00 90.56 80 TYR A O 1
ATOM 647 N N . SER A 1 81 ? 7.369 10.850 -16.145 1.00 91.69 81 SER A N 1
ATOM 648 C CA . SER A 1 81 ? 5.911 10.705 -16.242 1.00 91.69 81 SER A CA 1
ATOM 649 C C . SER A 1 81 ? 5.433 9.366 -15.672 1.00 91.69 81 SER A C 1
ATOM 651 O O . SER A 1 81 ? 4.434 9.313 -14.954 1.00 91.69 81 SER A O 1
ATOM 653 N N . VAL A 1 82 ? 6.181 8.288 -15.910 1.00 87.75 82 VAL A N 1
ATOM 654 C CA . VAL A 1 82 ? 5.875 6.955 -15.379 1.00 87.75 82 VAL A CA 1
ATOM 655 C C . VAL A 1 82 ? 6.087 6.892 -13.862 1.00 87.75 82 VAL A C 1
ATOM 657 O O . VAL A 1 82 ? 5.255 6.328 -13.147 1.00 87.75 82 VAL A O 1
ATOM 660 N N . SER A 1 83 ? 7.158 7.500 -13.346 1.00 89.75 83 SER A N 1
ATOM 661 C CA . SER A 1 83 ? 7.417 7.594 -11.901 1.00 89.75 83 SER A CA 1
ATOM 662 C C . SER A 1 83 ? 6.333 8.389 -11.172 1.00 89.75 83 SER A C 1
ATOM 664 O O . SER A 1 83 ? 5.829 7.955 -10.129 1.00 89.75 83 SER A O 1
ATOM 666 N N . GLU A 1 84 ? 5.922 9.522 -11.742 1.00 92.50 84 GLU A N 1
ATOM 667 C CA . GLU A 1 84 ? 4.834 10.341 -11.212 1.00 92.50 84 GLU A CA 1
ATOM 668 C C . GLU A 1 84 ? 3.505 9.576 -11.223 1.00 92.50 84 GLU A C 1
ATOM 670 O O . GLU A 1 84 ? 2.812 9.527 -10.201 1.00 92.50 84 GLU A O 1
ATOM 675 N N . TYR A 1 85 ? 3.189 8.892 -12.328 1.00 91.12 85 TYR A N 1
ATOM 676 C CA . TYR A 1 85 ? 1.996 8.058 -12.432 1.00 91.12 85 TYR A CA 1
ATOM 677 C C . TYR A 1 85 ? 1.959 6.987 -11.334 1.00 91.12 85 TYR A C 1
ATOM 679 O O . TYR A 1 85 ? 1.004 6.952 -10.554 1.00 91.12 85 TYR A O 1
ATOM 687 N N . TYR A 1 86 ? 3.001 6.163 -11.196 1.00 88.56 86 TYR A N 1
ATOM 688 C CA . TYR A 1 86 ? 3.026 5.111 -10.173 1.00 88.56 86 TYR A CA 1
ATOM 689 C C . TYR A 1 86 ? 2.995 5.668 -8.747 1.00 88.56 86 TYR A C 1
ATOM 691 O O . TYR A 1 86 ? 2.307 5.115 -7.885 1.00 88.56 86 TYR A O 1
ATOM 699 N N . SER A 1 87 ? 3.674 6.789 -8.498 1.00 90.94 87 SER A N 1
ATOM 700 C CA . SER A 1 87 ? 3.623 7.471 -7.201 1.00 90.94 87 SER A CA 1
ATOM 701 C C . SER A 1 87 ? 2.204 7.946 -6.873 1.00 90.94 87 SER A C 1
ATOM 703 O O . SER A 1 87 ? 1.730 7.750 -5.752 1.00 90.94 87 SER A O 1
ATOM 705 N N . SER A 1 88 ? 1.492 8.509 -7.854 1.00 92.62 88 SER A N 1
ATOM 706 C CA . SER A 1 88 ? 0.103 8.948 -7.688 1.00 92.62 88 SER A CA 1
ATOM 707 C C . SER A 1 88 ? -0.846 7.778 -7.398 1.00 92.62 88 SER A C 1
ATOM 709 O O . SER A 1 88 ? -1.681 7.877 -6.494 1.00 92.62 88 SER A O 1
ATOM 711 N N . GLN A 1 89 ? -0.670 6.645 -8.089 1.00 89.88 89 GLN A N 1
ATOM 712 C CA . GLN A 1 89 ? -1.452 5.426 -7.866 1.00 89.88 89 GLN A CA 1
ATOM 713 C C . GLN A 1 89 ? -1.208 4.862 -6.463 1.00 89.88 89 GLN A C 1
ATOM 715 O O . GLN A 1 89 ? -2.162 4.524 -5.762 1.00 89.88 89 GLN A O 1
ATOM 720 N N . LEU A 1 90 ? 0.048 4.841 -6.004 1.00 90.81 90 LEU A N 1
ATOM 721 C CA . LEU A 1 90 ? 0.388 4.398 -4.652 1.00 90.81 90 LEU A CA 1
ATOM 722 C C . LEU A 1 90 ? -0.261 5.274 -3.577 1.00 90.81 90 LEU A C 1
ATOM 724 O O . LEU A 1 90 ? -0.828 4.752 -2.618 1.00 90.81 90 LEU A O 1
ATOM 728 N N . VAL A 1 91 ? -0.207 6.598 -3.734 1.00 92.94 91 VAL A N 1
ATOM 729 C CA . VAL A 1 91 ? -0.839 7.535 -2.793 1.00 92.94 91 VAL A CA 1
ATOM 730 C C . VAL A 1 91 ? -2.358 7.372 -2.790 1.00 92.94 91 VAL A C 1
ATOM 732 O O . VAL A 1 91 ? -2.965 7.363 -1.719 1.00 92.94 91 VAL A O 1
ATOM 735 N N . SER A 1 92 ? -2.971 7.223 -3.967 1.00 92.56 92 SER A N 1
ATOM 736 C CA . SER A 1 92 ? -4.411 6.984 -4.098 1.00 92.56 92 SER A CA 1
ATOM 737 C C . SER A 1 92 ? -4.831 5.695 -3.384 1.00 92.56 92 SER A C 1
ATOM 739 O O . SER A 1 92 ? -5.757 5.715 -2.574 1.00 92.56 92 SER A O 1
ATOM 741 N N . TYR A 1 93 ? -4.077 4.613 -3.587 1.00 91.12 93 TYR A N 1
ATOM 742 C CA . TYR A 1 93 ? -4.306 3.331 -2.927 1.00 91.12 93 TYR A CA 1
ATOM 743 C C . TYR A 1 93 ? -4.153 3.412 -1.399 1.00 91.12 93 TYR A C 1
ATOM 745 O O . TYR A 1 93 ? -4.995 2.933 -0.645 1.00 91.12 93 TYR A O 1
ATOM 753 N N . VAL A 1 94 ? -3.090 4.053 -0.902 1.00 91.38 94 VAL A N 1
ATOM 754 C CA . VAL A 1 94 ? -2.901 4.224 0.549 1.00 91.38 94 VAL A CA 1
ATOM 755 C C . VAL A 1 94 ? -4.057 5.023 1.150 1.00 91.38 94 VAL A C 1
ATOM 757 O O . VAL A 1 94 ? -4.542 4.682 2.229 1.00 91.38 94 VAL A O 1
ATOM 760 N N . ARG A 1 95 ? -4.524 6.063 0.452 1.00 92.06 95 ARG A N 1
ATOM 761 C CA . ARG A 1 95 ? -5.661 6.871 0.900 1.00 92.06 95 ARG A CA 1
ATOM 762 C C . ARG A 1 95 ? -6.935 6.036 1.009 1.00 92.06 95 ARG A C 1
ATOM 764 O O . ARG A 1 95 ? -7.572 6.106 2.055 1.00 92.06 95 ARG A O 1
ATOM 771 N N . SER A 1 96 ? -7.265 5.229 -0.001 1.00 91.50 96 SER A N 1
ATOM 772 C CA . SER A 1 96 ? -8.480 4.402 0.024 1.00 91.50 96 SER A CA 1
ATOM 773 C C . SER A 1 96 ? -8.459 3.368 1.153 1.00 91.50 96 SER A C 1
ATOM 775 O O . SER A 1 96 ? -9.484 3.103 1.773 1.00 91.50 96 SER A O 1
ATOM 777 N N . VAL A 1 97 ? -7.293 2.817 1.499 1.00 90.50 97 VAL A N 1
ATOM 778 C CA . VAL A 1 97 ? -7.170 1.895 2.641 1.00 90.50 97 VAL A CA 1
ATOM 779 C C . VAL A 1 97 ? -7.351 2.625 3.979 1.00 90.50 97 VAL A C 1
ATOM 781 O O . VAL A 1 97 ? -7.986 2.096 4.889 1.00 90.50 97 VAL A O 1
ATOM 784 N N . VAL A 1 98 ? -6.785 3.827 4.125 1.00 91.12 98 VAL A N 1
ATOM 785 C CA . VAL A 1 98 ? -6.723 4.549 5.410 1.00 91.12 98 VAL A CA 1
ATOM 786 C C . VAL A 1 98 ? -7.975 5.392 5.689 1.00 91.12 98 VAL A C 1
ATOM 788 O O . VAL A 1 98 ? -8.223 5.721 6.847 1.00 91.12 98 VAL A O 1
ATOM 791 N N . GLU A 1 99 ? -8.805 5.706 4.691 1.00 91.50 99 GLU A N 1
ATOM 792 C CA . GLU A 1 99 ? -10.004 6.543 4.886 1.00 91.50 99 GLU A CA 1
ATOM 793 C C . GLU A 1 99 ? -11.022 5.962 5.882 1.00 91.50 99 GLU A C 1
ATOM 795 O O . GLU A 1 99 ? -11.812 6.705 6.457 1.00 91.50 99 GLU A O 1
ATOM 800 N N . VAL A 1 100 ? -10.974 4.651 6.136 1.00 90.12 100 VAL A N 1
ATOM 801 C CA . VAL A 1 100 ? -11.846 3.968 7.105 1.00 90.12 100 VAL A CA 1
ATOM 802 C C . VAL A 1 100 ? -11.449 4.280 8.557 1.00 90.12 100 VAL A C 1
ATOM 804 O O . VAL A 1 100 ? -12.297 4.244 9.445 1.00 90.12 100 VAL A O 1
ATOM 807 N N . VAL A 1 101 ? -10.188 4.653 8.814 1.00 90.62 101 VAL A N 1
ATOM 808 C CA . VAL A 1 101 ? -9.670 4.958 10.164 1.00 90.62 101 VAL A CA 1
ATOM 809 C C . VAL A 1 101 ? -10.479 6.040 10.891 1.00 90.62 101 VAL A C 1
ATOM 811 O O . VAL A 1 101 ? -10.901 5.778 12.018 1.00 90.62 101 VAL A O 1
ATOM 814 N N . PRO A 1 102 ? -10.701 7.249 10.329 1.00 90.06 102 PRO A N 1
ATOM 815 C CA . PRO A 1 102 ? -11.452 8.288 11.028 1.00 90.06 102 PRO A CA 1
ATOM 816 C C . PRO A 1 102 ? -12.876 7.846 11.377 1.00 90.06 102 PRO A C 1
ATOM 818 O O . PRO A 1 102 ? -13.319 8.127 12.485 1.00 90.06 102 PRO A O 1
ATOM 821 N N . VAL A 1 103 ? -13.562 7.117 10.487 1.00 88.56 103 VAL A N 1
ATOM 822 C CA . VAL A 1 103 ? -14.925 6.612 10.737 1.00 88.56 103 VAL A CA 1
ATOM 823 C C . VAL A 1 103 ? -14.945 5.731 11.985 1.00 88.56 103 VAL A C 1
ATOM 825 O O . VAL A 1 103 ? -15.691 6.006 12.921 1.00 88.56 103 VAL A O 1
ATOM 828 N N . SER A 1 104 ? -14.052 4.746 12.051 1.00 88.44 104 SER A N 1
ATOM 829 C CA . SER A 1 104 ? -13.986 3.822 13.186 1.00 88.44 104 SER A CA 1
ATOM 830 C C . SER A 1 104 ? -13.514 4.487 14.482 1.00 88.44 104 SER A C 1
ATOM 832 O O . SER A 1 104 ? -13.960 4.123 15.565 1.00 88.44 104 SER A O 1
ATOM 834 N N . MET A 1 105 ? -12.661 5.512 14.405 1.00 90.06 105 MET A N 1
ATOM 835 C CA . MET A 1 105 ? -12.291 6.309 15.582 1.00 90.06 105 MET A CA 1
ATOM 836 C C . MET A 1 105 ? -13.482 7.093 16.151 1.00 90.06 105 MET A C 1
ATOM 838 O O . MET A 1 105 ? -13.627 7.172 17.370 1.00 90.06 105 MET A O 1
ATOM 842 N N . PHE A 1 106 ? -14.336 7.664 15.295 1.00 90.19 106 PHE A N 1
ATOM 843 C CA . PHE A 1 106 ? -15.548 8.358 15.740 1.00 90.19 106 PHE A CA 1
ATOM 844 C C . PHE A 1 106 ? -16.573 7.404 16.360 1.00 90.19 106 PHE A C 1
ATOM 846 O O . PHE A 1 106 ? -17.215 7.777 17.339 1.00 90.19 106 PHE A O 1
ATOM 853 N N . GLU A 1 107 ? -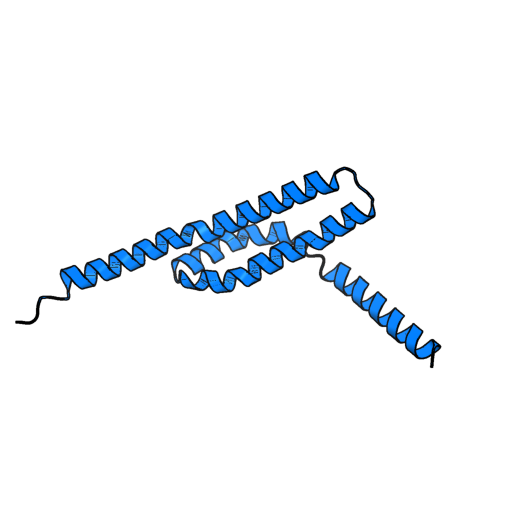16.702 6.180 15.844 1.00 88.25 107 GLU A N 1
ATOM 854 C CA . GLU A 1 107 ? -17.554 5.140 16.441 1.00 88.25 107 GLU A CA 1
ATOM 855 C C . GLU A 1 107 ? -17.125 4.825 17.882 1.00 88.25 107 GLU A C 1
ATOM 857 O O . GLU A 1 107 ? -17.952 4.884 18.791 1.00 88.25 107 GLU A O 1
ATOM 862 N N . ILE A 1 108 ? -15.823 4.615 18.113 1.00 87.31 108 ILE A N 1
ATOM 863 C CA . ILE A 1 108 ? -15.268 4.381 19.458 1.00 87.31 108 ILE A CA 1
ATOM 864 C C . ILE A 1 108 ? -15.503 5.589 20.376 1.00 87.31 108 ILE A C 1
ATOM 866 O O . ILE A 1 108 ? -15.868 5.431 21.540 1.00 87.31 108 ILE A O 1
ATOM 870 N N . LEU A 1 109 ? -15.304 6.813 19.877 1.00 88.69 109 LEU A N 1
ATOM 871 C CA . LEU A 1 109 ? -15.548 8.025 20.666 1.00 88.69 109 LEU A CA 1
ATOM 872 C C . LEU A 1 109 ? -17.020 8.157 21.073 1.00 88.69 109 LEU A C 1
ATOM 874 O O . LEU A 1 109 ? -17.302 8.492 22.222 1.00 88.69 109 LEU A O 1
ATOM 878 N N . ASN A 1 110 ? -17.950 7.867 20.162 1.00 88.38 110 ASN A N 1
ATOM 879 C CA . ASN A 1 110 ? -19.381 7.879 20.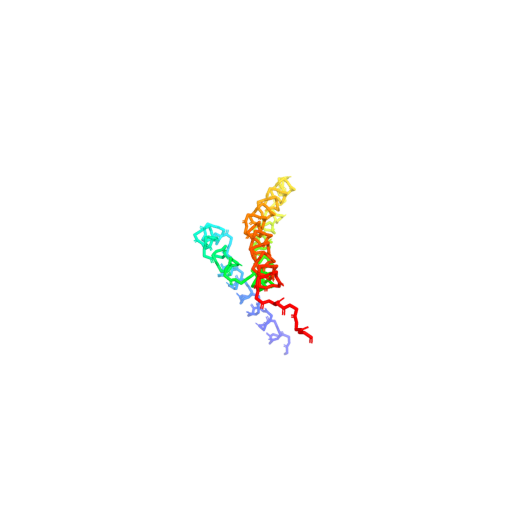462 1.00 88.38 110 ASN A CA 1
ATOM 880 C C . ASN A 1 110 ? -19.748 6.833 21.519 1.00 88.38 110 ASN A C 1
ATOM 882 O O . ASN A 1 110 ? -20.538 7.130 22.415 1.00 88.38 110 ASN A O 1
ATOM 886 N N . GLU A 1 111 ? -19.154 5.641 21.456 1.00 87.00 111 GLU A N 1
ATOM 887 C CA . GLU A 1 111 ? -19.338 4.607 22.474 1.00 87.00 111 GLU A CA 1
ATOM 888 C C . GLU A 1 111 ? -18.863 5.101 23.851 1.00 87.00 111 GLU A C 1
ATOM 890 O O . GLU A 1 111 ? -19.630 5.060 24.814 1.00 87.00 111 GLU A O 1
ATOM 895 N N . ILE A 1 112 ? -17.664 5.691 23.935 1.00 86.62 112 ILE A N 1
ATOM 896 C CA . ILE A 1 112 ? -17.130 6.267 25.182 1.00 86.62 112 ILE A CA 1
ATOM 897 C C . ILE A 1 112 ? -18.060 7.354 25.737 1.00 86.62 112 ILE A C 1
ATOM 899 O O . ILE A 1 112 ? -18.370 7.344 26.930 1.00 86.62 112 ILE A O 1
ATOM 903 N N . ILE A 1 113 ? -18.532 8.271 24.887 1.00 85.31 113 ILE A N 1
ATOM 904 C CA . ILE A 1 113 ? -19.462 9.336 25.289 1.00 85.31 113 ILE A CA 1
ATOM 905 C C . ILE A 1 113 ? -20.772 8.731 25.808 1.00 85.31 113 ILE A C 1
ATOM 907 O O . ILE A 1 113 ? -21.292 9.180 26.831 1.00 85.31 113 ILE A O 1
ATOM 911 N N . SER A 1 114 ? -21.298 7.697 25.147 1.00 83.94 114 SER A N 1
ATOM 912 C CA . SER A 1 114 ? -22.547 7.048 25.555 1.00 83.94 114 SER A CA 1
ATOM 913 C C . SER A 1 114 ? -22.443 6.395 26.938 1.00 83.94 114 SER A C 1
ATOM 915 O O . SER A 1 114 ? -23.328 6.606 27.771 1.00 83.94 114 SER A O 1
ATOM 917 N N . VAL A 1 115 ? -21.329 5.708 27.221 1.00 81.56 115 VAL A N 1
ATOM 918 C CA . VAL A 1 115 ? -21.027 5.105 28.530 1.00 81.56 115 VAL A CA 1
ATOM 919 C C . VAL A 1 115 ? -20.872 6.190 29.599 1.00 81.56 115 VAL A C 1
ATOM 921 O O . VAL A 1 115 ? -21.467 6.095 30.673 1.00 81.56 115 VAL A O 1
ATOM 924 N N . GLN A 1 116 ? -20.144 7.269 29.294 1.00 70.12 116 GLN A N 1
ATOM 925 C CA . GLN A 1 116 ? -19.940 8.390 30.220 1.00 70.12 116 GLN A CA 1
ATOM 926 C C . GLN A 1 116 ? -21.220 9.164 30.544 1.00 70.12 11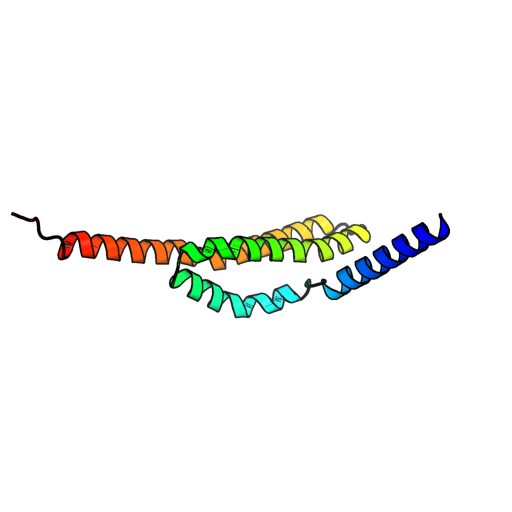6 GLN A C 1
ATOM 928 O O . GLN A 1 116 ? -21.352 9.671 31.652 1.00 70.12 116 GLN A O 1
ATOM 933 N N . THR A 1 117 ? -22.158 9.249 29.602 1.00 76.81 117 THR A N 1
ATOM 934 C CA . THR A 1 117 ? -23.389 10.037 29.771 1.00 76.81 117 THR A CA 1
ATOM 935 C C . THR A 1 117 ? -24.538 9.210 30.361 1.00 76.81 117 THR A C 1
ATOM 937 O O . THR A 1 117 ? -25.417 9.767 31.014 1.00 76.81 117 THR A O 1
ATOM 940 N N . THR A 1 118 ? -24.552 7.890 30.139 1.00 67.12 118 THR A N 1
ATOM 941 C CA . THR A 1 118 ? -25.700 7.024 30.475 1.00 67.12 118 THR A CA 1
ATOM 942 C C . THR A 1 118 ? -25.444 6.108 31.674 1.00 67.12 118 THR A C 1
ATOM 944 O O . THR A 1 118 ? -26.363 5.875 32.459 1.00 67.12 118 THR A O 1
ATOM 947 N N . GLU A 1 119 ? -24.222 5.590 31.845 1.00 59.00 119 GLU A N 1
ATOM 948 C CA . GLU A 1 119 ? -23.912 4.595 32.889 1.00 59.00 119 GLU A CA 1
ATOM 949 C C . GLU A 1 119 ? -23.190 5.188 34.106 1.00 59.00 119 GLU A C 1
ATOM 951 O O . GLU A 1 119 ? -23.364 4.705 35.227 1.00 59.00 119 GLU A O 1
ATOM 956 N N . LEU A 1 120 ? -22.441 6.279 33.931 1.00 57.84 120 LEU A N 1
ATOM 957 C CA . LEU A 1 120 ? -21.824 7.024 35.032 1.00 57.84 120 LEU A CA 1
ATOM 958 C C . LEU A 1 120 ? -22.836 8.005 35.644 1.00 57.84 120 LEU A C 1
ATOM 960 O O . LEU A 1 120 ? -22.748 9.219 35.489 1.00 57.84 120 LEU A O 1
ATOM 964 N N . LYS A 1 121 ? -23.829 7.463 36.354 1.00 57.19 121 LYS A N 1
ATOM 965 C CA . LYS A 1 121 ? -24.681 8.253 37.251 1.00 57.19 121 LYS A CA 1
ATOM 966 C C . LYS A 1 121 ? -23.786 8.842 38.347 1.00 57.19 121 LYS A C 1
ATOM 968 O O . LYS A 1 121 ? -23.042 8.087 38.972 1.00 57.19 121 LYS A O 1
ATOM 973 N N . GLU A 1 122 ? -23.846 10.159 38.553 1.00 57.25 122 GLU A N 1
ATOM 974 C CA . GLU A 1 122 ? -23.118 10.851 39.625 1.00 57.25 122 GLU A CA 1
ATOM 975 C C . GLU A 1 122 ? -23.300 10.080 40.942 1.00 57.25 122 GLU A C 1
ATOM 977 O O . GLU A 1 122 ? -24.428 9.856 41.395 1.00 57.25 122 GLU A O 1
ATOM 982 N N . LEU A 1 123 ? -22.192 9.586 41.504 1.00 57.47 123 LEU A N 1
ATOM 983 C CA . LEU A 1 123 ? -22.200 8.983 42.833 1.00 57.47 123 LEU A CA 1
ATOM 984 C C . LEU A 1 123 ? -22.602 10.078 43.841 1.00 57.47 123 LEU A C 1
ATOM 986 O O . LEU A 1 123 ? -22.091 11.193 43.713 1.00 57.47 123 LEU A O 1
ATOM 990 N N . PRO A 1 124 ? -23.516 9.779 44.786 1.00 57.31 124 PRO A N 1
ATOM 991 C CA . PRO A 1 124 ? -24.005 10.746 45.769 1.00 57.31 124 PRO A CA 1
ATOM 992 C C . PRO A 1 124 ? -22.903 11.287 46.685 1.00 57.31 124 PRO A C 1
ATOM 994 O O . PRO A 1 124 ? -21.904 10.564 46.916 1.00 57.31 124 PRO A O 1
#

Radius of gyration: 23.5 Å; Cα contacts (8 Å, |Δi|>4): 41; chains: 1; bounding box: 69×28×68 Å

Secondary structure (DSSP, 8-state):
-HHHHHHHHHHHHHHHHHHHHHT-GGGGHHHHHHHHHHHHHHHHH-GGGHHHHHHHHHHHHHHHHHHHHHHHHTT-TTHHHHHHHHHHHHHHHHHHHHTHHHHHHHHHHHHHHHHHHHT-PPP-

pLDDT: mean 81.07, std 10.46, range [57.19, 92.94]

InterPro domains:
  IPR019393 WASH complex, subunit strumpellin [PF10266] (1-124)
  IPR019393 WASH complex, subunit strumpellin [PTHR15691] (2-124)

Organism: NCBI:txid1486918